Protein AF-A0A8B2NFY0-F1 (afdb_monomer)

Secondary structure (DSSP, 8-state):
-PPPP-GGGGGGGS------PPPPPPP---GGG--------PPP--HHHHHHHHHHHHHTT--HHHHHHHHHHHHHHH-

Mean predicted aligned error: 15.85 Å

Foldseek 3Di:
DDDDDDPVVVVVPDPDPPDPDPDPDPPPDPPVCDPDPDDDDDDDDDPVVVVVLVVVCVVVVHDSVVSVVVVVVVVVVVD

Radius of gyration: 32.14 Å; Cα contacts (8 Å, |Δi|>4): 7; chains: 1; bounding box: 71×44×72 Å

Solvent-accessible surface area (backbone atoms only — not comparable to full-atom values): 5476 Å² total; per-residue (Å²): 134,83,82,79,83,68,69,72,71,58,58,80,70,56,84,70,80,72,70,84,71,78,75,8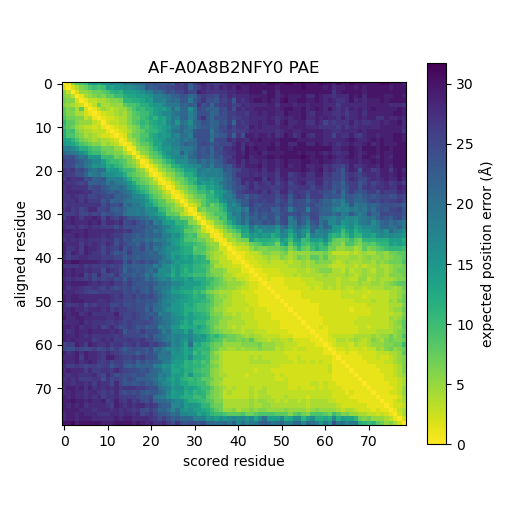0,73,79,71,82,70,57,80,93,63,65,78,82,85,80,81,90,82,87,87,88,71,60,69,69,60,53,52,51,52,53,49,55,27,59,76,71,72,49,52,71,65,60,50,48,50,53,54,50,55,53,50,66,74,73,108

Structure (mmCIF, N/CA/C/O backbone):
data_AF-A0A8B2NFY0-F1
#
_entry.id   AF-A0A8B2NFY0-F1
#
loop_
_atom_site.group_PDB
_atom_site.id
_atom_site.type_symbol
_atom_site.label_atom_id
_atom_site.label_alt_id
_atom_site.label_comp_id
_atom_site.label_asym_id
_atom_site.label_entity_id
_atom_site.label_seq_id
_atom_site.pdbx_PDB_ins_code
_atom_site.Car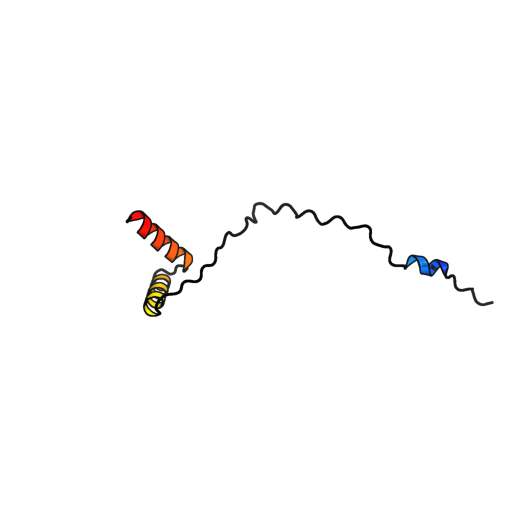tn_x
_atom_site.Cartn_y
_atom_site.Cartn_z
_atom_site.occupancy
_atom_site.B_iso_or_equiv
_atom_site.auth_seq_id
_atom_site.auth_comp_id
_atom_site.auth_asym_id
_atom_site.auth_atom_id
_atom_site.pdbx_PDB_model_num
ATOM 1 N N . MET A 1 1 ? 56.302 -29.901 -59.248 1.00 54.28 1 MET A N 1
ATOM 2 C CA . MET A 1 1 ? 56.783 -29.183 -58.046 1.00 54.28 1 MET A CA 1
ATOM 3 C C . MET A 1 1 ? 55.560 -28.757 -57.239 1.00 54.28 1 MET A C 1
ATOM 5 O O . MET A 1 1 ? 54.665 -28.184 -57.855 1.00 54.28 1 MET A O 1
ATOM 9 N N . PRO A 1 2 ? 55.434 -29.090 -55.942 1.00 65.62 2 PRO A N 1
ATOM 10 C CA . PRO A 1 2 ? 54.281 -28.665 -55.146 1.00 65.62 2 PRO A CA 1
ATOM 11 C C . PRO A 1 2 ? 54.316 -27.142 -54.932 1.00 65.62 2 PRO A C 1
ATOM 13 O O . PRO A 1 2 ? 55.389 -26.567 -54.757 1.00 65.62 2 PRO A O 1
ATOM 16 N N . ARG A 1 3 ? 53.149 -26.485 -55.000 1.00 70.19 3 ARG A N 1
ATOM 17 C CA . ARG A 1 3 ? 53.014 -25.034 -54.787 1.00 70.19 3 ARG A CA 1
ATOM 18 C C . ARG A 1 3 ? 53.442 -24.685 -53.360 1.00 70.19 3 ARG A C 1
ATOM 20 O O . ARG A 1 3 ? 52.956 -25.294 -52.410 1.00 70.19 3 ARG A O 1
ATOM 27 N N . SER A 1 4 ? 54.336 -23.710 -53.226 1.00 72.12 4 SER A N 1
ATOM 28 C CA . SER A 1 4 ? 54.770 -23.171 -51.938 1.00 72.12 4 SER A CA 1
ATOM 29 C C . SER A 1 4 ? 53.586 -22.552 -51.196 1.00 72.12 4 SER A C 1
ATOM 31 O O . SER A 1 4 ? 52.822 -21.781 -51.778 1.00 72.12 4 SER A O 1
ATOM 33 N N . LEU A 1 5 ? 53.427 -22.911 -49.921 1.00 71.69 5 LEU A N 1
ATOM 34 C CA . LEU A 1 5 ? 52.375 -22.383 -49.058 1.00 71.69 5 LEU A CA 1
ATOM 35 C C . LEU A 1 5 ? 52.620 -20.885 -48.818 1.00 71.69 5 LEU A C 1
ATOM 37 O O . LEU A 1 5 ? 53.678 -20.510 -48.314 1.00 71.69 5 LEU A O 1
ATOM 41 N N . ASP A 1 6 ? 51.661 -20.034 -49.183 1.00 76.12 6 ASP A N 1
ATOM 42 C CA . ASP A 1 6 ? 51.785 -18.586 -48.996 1.00 76.12 6 ASP A CA 1
ATOM 43 C C . ASP A 1 6 ? 51.311 -18.174 -47.596 1.00 76.12 6 ASP A C 1
ATOM 45 O O . ASP A 1 6 ? 50.114 -18.068 -47.317 1.00 76.12 6 ASP A O 1
ATOM 49 N N . LEU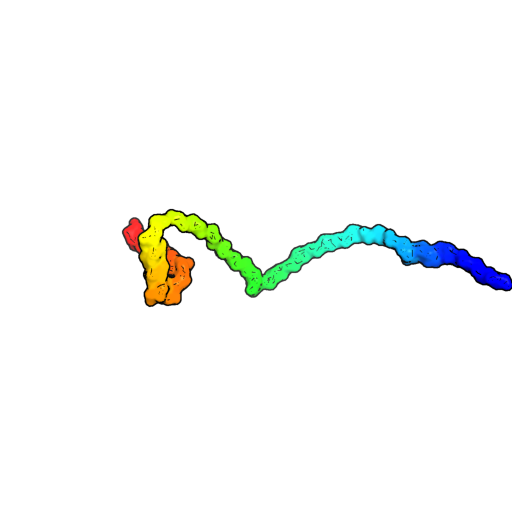 A 1 7 ? 52.280 -17.954 -46.709 1.00 76.12 7 LEU A N 1
ATOM 50 C CA . LEU A 1 7 ? 52.062 -17.577 -45.313 1.00 76.12 7 LEU A CA 1
ATOM 51 C C . LEU A 1 7 ? 51.537 -16.140 -45.157 1.00 76.12 7 LEU A C 1
ATOM 53 O O . LEU A 1 7 ? 50.991 -15.812 -44.104 1.00 76.12 7 LEU A O 1
ATOM 57 N N . ASN A 1 8 ? 51.632 -15.289 -46.188 1.00 77.19 8 ASN A N 1
ATOM 58 C CA . ASN A 1 8 ? 51.067 -13.937 -46.120 1.00 77.19 8 ASN A CA 1
ATOM 59 C C . ASN A 1 8 ? 49.541 -13.951 -46.144 1.00 77.19 8 ASN A C 1
ATOM 61 O O . ASN A 1 8 ? 48.911 -13.102 -45.518 1.00 77.19 8 ASN A O 1
ATOM 65 N N . ARG A 1 9 ? 48.932 -14.950 -46.790 1.00 76.00 9 ARG A N 1
ATOM 66 C CA . ARG A 1 9 ? 47.473 -15.107 -46.797 1.00 76.00 9 ARG A CA 1
ATOM 67 C C . ARG A 1 9 ? 46.909 -15.385 -45.405 1.00 76.00 9 ARG A C 1
ATOM 69 O O . ARG A 1 9 ? 45.747 -15.096 -45.159 1.00 76.00 9 ARG A O 1
ATOM 76 N N . LEU A 1 10 ? 47.709 -15.933 -44.493 1.00 70.44 10 LEU A N 1
ATOM 77 C CA . LEU A 1 10 ? 47.265 -16.233 -43.133 1.00 70.44 10 LEU A CA 1
ATOM 78 C C . LEU A 1 10 ? 47.102 -14.970 -42.272 1.00 70.44 10 LEU A C 1
ATOM 80 O O . LEU A 1 10 ? 46.260 -14.959 -41.380 1.00 70.44 10 LEU A O 1
ATOM 84 N N . LYS A 1 11 ? 47.825 -13.887 -42.591 1.00 75.12 11 LYS A N 1
ATOM 85 C CA . LYS A 1 11 ? 47.765 -12.620 -41.8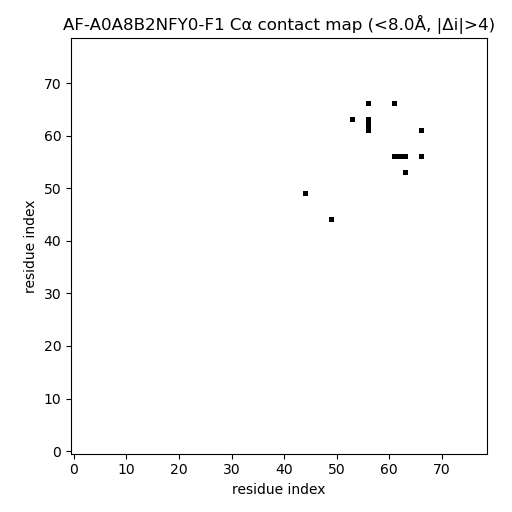42 1.00 75.12 11 LYS A CA 1
ATOM 86 C C . LYS A 1 11 ? 46.425 -11.893 -41.949 1.00 75.12 11 LYS A C 1
ATOM 88 O O . LYS A 1 11 ? 46.083 -11.120 -41.070 1.00 75.12 11 LYS A O 1
ATOM 93 N N . GLN A 1 12 ? 45.634 -12.162 -42.988 1.00 77.00 12 GLN A N 1
ATOM 94 C CA . GLN A 1 12 ? 44.310 -11.546 -43.158 1.00 77.00 12 GLN A CA 1
ATOM 95 C C . GLN A 1 12 ? 43.268 -12.033 -42.131 1.00 77.00 12 GLN A C 1
ATOM 97 O O . GLN A 1 12 ? 42.168 -11.493 -42.074 1.00 77.00 12 GLN A O 1
ATOM 102 N N . PHE A 1 13 ? 43.590 -13.089 -41.377 1.00 75.31 13 PHE A N 1
ATOM 103 C CA . PHE A 1 13 ? 42.733 -13.660 -40.339 1.00 75.31 13 PHE A CA 1
ATOM 104 C C . PHE A 1 13 ? 43.254 -13.380 -38.925 1.00 75.31 13 PHE A C 1
ATOM 106 O O . PHE A 1 13 ? 42.679 -13.893 -37.965 1.00 75.31 13 PHE A O 1
ATOM 113 N N . GLU A 1 14 ? 44.335 -12.604 -38.777 1.00 79.12 14 GLU A N 1
ATOM 114 C CA . GLU A 1 14 ? 44.740 -12.137 -37.455 1.00 79.12 14 GLU A CA 1
ATOM 115 C C . GLU A 1 14 ? 43.630 -11.233 -36.897 1.00 79.12 14 GLU A C 1
ATOM 117 O O . GLU A 1 14 ? 43.114 -10.381 -37.628 1.00 79.12 14 GLU A O 1
ATOM 122 N N . PRO A 1 15 ? 43.201 -11.442 -35.639 1.00 69.19 15 PRO A N 1
ATOM 123 C CA . PRO A 1 15 ? 42.151 -10.643 -35.033 1.00 69.19 15 PRO A CA 1
ATOM 124 C C . PRO A 1 15 ? 42.635 -9.198 -34.954 1.00 69.19 15 PRO A C 1
ATOM 126 O O . PRO A 1 15 ? 43.470 -8.845 -34.124 1.00 69.19 15 PRO A O 1
ATOM 129 N N . GLN A 1 16 ? 42.130 -8.373 -35.866 1.00 69.19 16 GLN A N 1
ATOM 130 C CA . GLN A 1 16 ? 42.353 -6.941 -35.856 1.00 69.19 16 GLN A CA 1
ATOM 131 C C . GLN A 1 16 ? 41.800 -6.405 -34.534 1.00 69.19 16 GLN A C 1
ATOM 133 O O . GLN A 1 16 ? 40.634 -6.650 -34.221 1.00 69.19 16 GLN A O 1
ATOM 138 N N . GLU A 1 17 ? 42.633 -5.713 -33.753 1.00 67.19 17 GLU A N 1
ATOM 139 C CA . GLU A 1 17 ? 42.170 -4.986 -32.574 1.00 67.19 17 GLU A CA 1
ATOM 140 C C . GLU A 1 17 ? 41.033 -4.063 -33.018 1.00 67.19 17 GLU A C 1
ATOM 142 O O . GLU A 1 17 ? 41.230 -3.111 -33.779 1.00 67.19 17 GLU A O 1
ATOM 147 N N . GLU A 1 18 ? 39.809 -4.411 -32.617 1.00 65.19 18 GLU A N 1
ATOM 148 C CA . GLU A 1 18 ? 38.648 -3.577 -32.861 1.00 65.19 18 GLU A CA 1
ATOM 149 C C . GLU A 1 18 ? 38.916 -2.232 -32.196 1.00 65.19 18 GLU A C 1
ATOM 151 O O . GLU A 1 18 ? 39.053 -2.139 -30.974 1.00 65.19 18 GLU A O 1
ATOM 156 N N . ALA A 1 19 ? 38.987 -1.183 -33.017 1.00 70.12 19 ALA A N 1
ATOM 157 C CA . ALA A 1 19 ? 38.943 0.184 -32.532 1.00 70.12 19 ALA A CA 1
ATOM 158 C C . ALA A 1 19 ? 37.784 0.307 -31.524 1.00 70.12 19 ALA A C 1
ATOM 160 O O . ALA A 1 19 ? 36.731 -0.302 -31.753 1.00 70.12 19 ALA A O 1
ATOM 161 N N . PRO A 1 20 ? 37.958 1.054 -30.418 1.00 66.50 20 PRO A N 1
ATOM 162 C CA . PRO A 1 20 ? 36.963 1.129 -29.357 1.00 66.50 20 PRO A CA 1
ATOM 163 C C . PRO A 1 20 ? 35.619 1.515 -29.968 1.00 66.50 20 PRO A C 1
ATOM 165 O O . PRO A 1 20 ? 35.441 2.630 -30.464 1.00 66.50 20 PRO A O 1
ATOM 168 N N . ARG A 1 21 ? 34.687 0.556 -29.992 1.00 68.94 21 ARG A N 1
ATOM 169 C CA . ARG A 1 21 ? 33.340 0.803 -30.496 1.00 68.94 21 ARG A CA 1
ATOM 170 C C . ARG A 1 21 ? 32.745 1.901 -29.615 1.00 68.94 21 ARG A C 1
ATOM 172 O O . ARG A 1 21 ? 32.802 1.757 -28.390 1.00 68.94 21 ARG A O 1
ATOM 179 N N . PRO A 1 22 ? 32.205 2.992 -30.184 1.00 70.88 22 PRO A N 1
ATOM 180 C CA . PRO A 1 22 ? 31.529 3.993 -29.377 1.00 70.88 22 PRO A CA 1
ATOM 181 C C . PRO A 1 22 ? 30.442 3.292 -28.559 1.00 70.88 22 PRO A C 1
ATOM 183 O O . PRO A 1 22 ? 29.681 2.482 -29.098 1.00 70.88 22 PRO A O 1
ATOM 186 N N . LEU A 1 23 ? 30.421 3.555 -27.248 1.00 72.00 23 LEU A N 1
ATOM 187 C CA . LEU A 1 23 ? 29.379 3.043 -26.364 1.00 72.00 23 LEU A CA 1
ATOM 188 C C . LEU A 1 23 ? 28.024 3.425 -26.973 1.00 72.00 23 LEU A C 1
ATOM 190 O O . LEU A 1 23 ? 27.875 4.568 -27.418 1.00 72.00 23 LEU A O 1
ATOM 194 N N . PRO A 1 24 ? 27.054 2.499 -27.048 1.00 69.12 24 PRO A N 1
ATOM 195 C CA . PRO A 1 24 ? 25.746 2.835 -27.576 1.00 69.12 24 PRO A CA 1
ATOM 196 C C . PRO A 1 24 ? 25.178 3.979 -26.737 1.00 69.12 24 PRO A C 1
ATOM 198 O O . PRO A 1 24 ? 25.015 3.844 -25.526 1.00 69.12 24 PRO A O 1
ATOM 201 N N . VAL A 1 25 ? 24.923 5.116 -27.390 1.00 71.56 25 VAL A N 1
ATOM 202 C CA . VAL A 1 25 ? 24.172 6.229 -26.807 1.00 71.56 25 VAL A CA 1
ATOM 203 C C . VAL A 1 25 ? 22.851 5.633 -26.338 1.00 71.56 25 VAL A C 1
ATOM 205 O O . VAL A 1 25 ? 22.173 4.987 -27.141 1.00 71.56 25 VAL A O 1
ATOM 208 N N . GLU A 1 26 ? 22.532 5.757 -25.046 1.00 70.38 26 GLU A N 1
ATOM 209 C CA . GLU A 1 26 ? 21.286 5.209 -24.511 1.00 70.38 26 GLU A CA 1
ATOM 210 C C . GLU A 1 26 ? 20.134 5.734 -25.374 1.00 70.38 26 GLU A C 1
ATOM 212 O O . GLU A 1 26 ? 19.970 6.953 -25.486 1.00 70.38 26 GLU A O 1
ATOM 217 N N . PRO A 1 27 ? 19.387 4.852 -26.063 1.00 69.81 27 PRO A N 1
ATOM 218 C CA . PRO A 1 27 ? 18.375 5.302 -26.995 1.00 69.81 27 PRO A CA 1
ATOM 219 C C . PRO A 1 27 ? 17.340 6.102 -26.215 1.00 69.81 27 PRO A C 1
ATOM 221 O O . PRO A 1 27 ? 16.828 5.631 -25.195 1.00 69.81 27 PRO A O 1
ATOM 224 N N . GLU A 1 28 ? 17.049 7.307 -26.703 1.00 69.94 28 GLU A N 1
ATOM 225 C CA . GLU A 1 28 ? 16.052 8.198 -26.126 1.00 69.94 28 GLU A CA 1
ATOM 226 C C . GLU A 1 28 ? 14.733 7.422 -26.013 1.00 69.94 28 GLU A C 1
ATOM 228 O O . GLU A 1 28 ? 14.128 6.989 -27.001 1.00 69.94 28 GLU A O 1
ATOM 233 N N . ARG A 1 29 ? 14.375 7.083 -24.772 1.00 65.75 29 ARG A N 1
ATOM 234 C CA . ARG A 1 29 ? 13.324 6.111 -24.483 1.00 65.75 29 ARG A CA 1
ATOM 235 C C . ARG A 1 29 ? 11.993 6.728 -24.902 1.00 65.75 29 ARG A C 1
ATOM 237 O O . ARG A 1 29 ? 11.664 7.824 -24.464 1.00 65.75 29 ARG A O 1
ATOM 244 N N . TRP A 1 30 ? 11.229 6.023 -25.742 1.00 69.31 30 TRP A N 1
ATOM 245 C CA . TRP A 1 30 ? 9.931 6.510 -26.221 1.00 69.31 30 TRP A CA 1
ATOM 246 C C . TRP A 1 30 ? 9.063 7.051 -25.070 1.00 69.31 30 TRP A C 1
ATOM 248 O O . TRP A 1 30 ? 8.944 6.362 -24.055 1.00 69.31 30 TRP A O 1
ATOM 258 N N . PRO A 1 31 ? 8.388 8.206 -25.238 1.00 64.31 31 PRO A N 1
ATOM 259 C CA . PRO A 1 31 ? 7.605 8.849 -24.177 1.00 64.31 31 PRO A CA 1
ATOM 260 C C . PRO A 1 31 ? 6.473 7.970 -23.627 1.00 64.31 31 PRO A C 1
ATOM 262 O O . PRO A 1 31 ? 6.101 8.088 -22.470 1.00 64.31 31 PRO A O 1
ATOM 265 N N . SER A 1 32 ? 5.978 7.006 -24.410 1.00 67.56 32 SER A N 1
ATOM 266 C CA . SER A 1 32 ? 4.989 6.022 -23.945 1.00 67.56 32 SER A CA 1
ATOM 267 C C . SER A 1 32 ? 5.559 4.953 -22.990 1.00 67.56 32 SER A C 1
ATOM 269 O O . SER A 1 32 ? 4.815 4.084 -22.540 1.00 67.56 32 SER A O 1
ATOM 271 N N . ARG A 1 33 ? 6.869 4.970 -22.713 1.00 65.31 33 ARG A N 1
ATOM 272 C CA . ARG A 1 33 ? 7.574 4.100 -21.758 1.00 65.31 33 ARG A CA 1
ATOM 273 C C . ARG A 1 33 ? 8.084 4.919 -20.573 1.00 65.31 33 ARG A C 1
ATOM 275 O O . ARG A 1 33 ? 9.260 4.806 -20.207 1.00 65.31 33 ARG A O 1
ATOM 282 N N . GLU A 1 34 ? 7.218 5.753 -19.998 1.00 66.31 34 GLU A N 1
ATOM 283 C CA . GLU A 1 34 ? 7.514 6.372 -18.708 1.00 66.31 34 GLU A CA 1
ATOM 284 C C . GLU A 1 34 ? 7.907 5.282 -17.698 1.00 66.31 34 GLU A C 1
ATOM 286 O O . GLU A 1 34 ? 7.295 4.208 -17.664 1.00 66.31 34 GLU A O 1
ATOM 291 N N . PRO A 1 35 ? 8.976 5.500 -16.917 1.00 67.38 35 PRO A N 1
ATOM 292 C CA . PRO A 1 35 ? 9.394 4.537 -15.918 1.00 67.38 35 PRO A CA 1
ATOM 293 C C . PRO A 1 35 ? 8.280 4.391 -14.886 1.00 67.38 35 PRO A C 1
ATOM 295 O O . PRO A 1 35 ? 7.887 5.364 -14.244 1.00 67.38 35 PRO A O 1
ATOM 298 N N . ILE A 1 36 ? 7.790 3.162 -14.728 1.00 68.69 36 ILE A N 1
ATOM 299 C CA . ILE A 1 36 ? 6.847 2.813 -13.672 1.00 68.69 36 ILE A CA 1
ATOM 300 C C . ILE A 1 36 ? 7.535 3.129 -12.338 1.00 68.69 36 ILE A C 1
ATOM 302 O O . ILE A 1 36 ? 8.556 2.526 -11.999 1.00 68.69 36 ILE A O 1
ATOM 306 N N . ARG A 1 37 ? 7.020 4.123 -11.609 1.00 76.50 37 ARG A N 1
ATOM 307 C CA . ARG A 1 37 ? 7.553 4.562 -10.310 1.00 76.50 37 ARG A CA 1
ATOM 308 C C . ARG A 1 37 ? 6.973 3.711 -9.183 1.00 76.50 37 ARG A C 1
ATOM 310 O O . ARG A 1 37 ? 6.368 4.239 -8.255 1.00 76.50 37 ARG A O 1
ATOM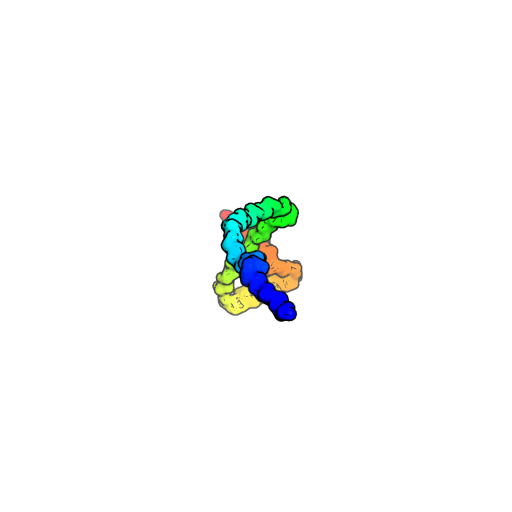 317 N N . ASP A 1 38 ? 7.151 2.400 -9.275 1.00 79.94 38 ASP A N 1
ATOM 318 C CA . ASP A 1 38 ? 6.710 1.495 -8.218 1.00 79.94 38 ASP A CA 1
ATOM 319 C C . ASP A 1 38 ? 7.718 1.511 -7.066 1.00 79.94 38 ASP A C 1
ATOM 321 O O . ASP A 1 38 ? 8.917 1.289 -7.247 1.00 79.94 38 ASP A O 1
ATOM 325 N N . GLY A 1 39 ? 7.219 1.777 -5.860 1.00 82.31 39 GLY A N 1
ATOM 326 C CA . GLY A 1 39 ? 7.960 1.626 -4.614 1.00 82.31 39 GLY A CA 1
ATOM 327 C C . GLY A 1 39 ? 7.534 0.351 -3.893 1.00 82.31 39 GLY A C 1
ATOM 328 O O . GLY A 1 39 ? 6.348 0.036 -3.826 1.00 82.31 39 GLY A O 1
ATOM 329 N N . GLN A 1 40 ? 8.489 -0.376 -3.313 1.00 87.94 40 GLN A N 1
ATOM 330 C CA . GLN A 1 40 ? 8.195 -1.533 -2.469 1.00 87.94 40 GLN A CA 1
ATOM 331 C C . GLN A 1 4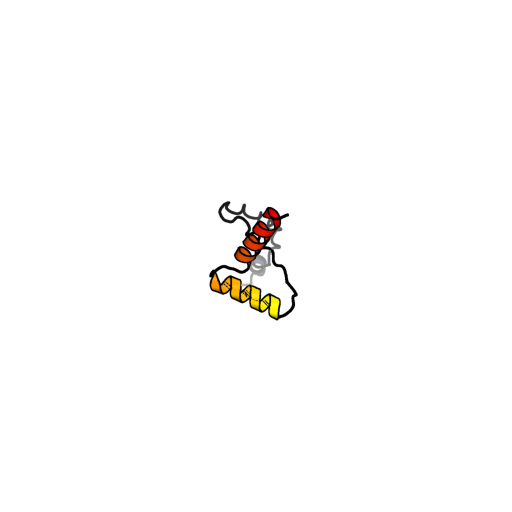0 ? 8.517 -1.216 -1.009 1.00 87.94 40 GLN A C 1
ATOM 333 O O . GLN A 1 40 ? 9.638 -0.836 -0.678 1.00 87.94 40 GLN A O 1
ATOM 338 N N . ILE A 1 41 ? 7.546 -1.438 -0.123 1.00 87.38 41 ILE A N 1
ATOM 339 C CA . ILE A 1 41 ? 7.738 -1.369 1.329 1.00 87.38 41 ILE A CA 1
ATOM 340 C C . ILE A 1 41 ? 7.346 -2.697 1.975 1.00 87.38 41 ILE A C 1
ATOM 342 O O . ILE A 1 41 ? 6.402 -3.362 1.551 1.00 87.38 41 ILE A O 1
ATOM 346 N N . SER A 1 42 ? 8.077 -3.096 3.014 1.00 89.50 42 SER A N 1
ATOM 347 C CA . SER A 1 42 ? 7.7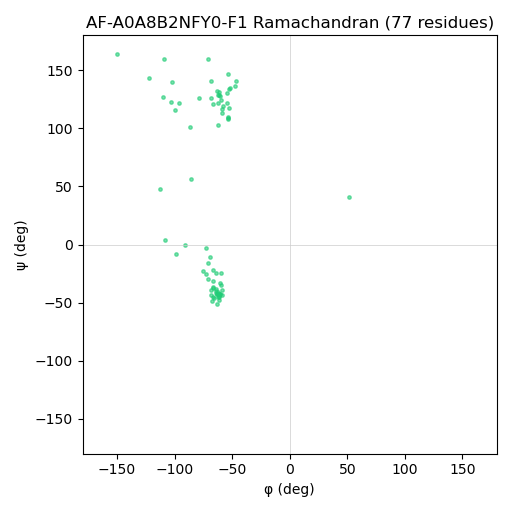39 -4.273 3.819 1.00 89.50 42 SER A CA 1
ATOM 348 C C . SER A 1 42 ? 7.045 -3.834 5.103 1.00 89.50 42 SER A C 1
ATOM 350 O O . SER A 1 42 ? 7.657 -3.176 5.941 1.00 89.50 42 SER A O 1
ATOM 352 N N . ILE A 1 43 ? 5.781 -4.217 5.280 1.00 87.56 43 ILE A N 1
ATOM 353 C CA . ILE A 1 43 ? 5.001 -3.892 6.481 1.00 87.56 43 ILE A CA 1
ATOM 354 C C . ILE A 1 43 ? 5.070 -5.068 7.460 1.00 87.56 43 ILE A C 1
ATOM 356 O O . ILE A 1 43 ? 4.666 -6.184 7.128 1.00 87.56 43 ILE A O 1
ATOM 360 N N . LYS A 1 44 ? 5.560 -4.816 8.680 1.00 93.38 44 LYS A N 1
ATOM 361 C CA . LYS A 1 44 ? 5.496 -5.761 9.805 1.00 93.38 44 LYS A CA 1
ATOM 362 C C . LYS A 1 44 ? 4.390 -5.333 10.762 1.00 93.38 44 LYS A C 1
ATOM 364 O O . LYS A 1 44 ? 4.421 -4.220 11.273 1.00 93.38 44 LYS A O 1
ATOM 369 N N . ALA A 1 45 ? 3.438 -6.222 11.017 1.00 91.81 45 ALA A N 1
ATOM 370 C CA . ALA A 1 45 ? 2.345 -5.999 11.955 1.00 91.81 45 ALA A CA 1
ATOM 371 C C . ALA A 1 45 ? 1.889 -7.334 12.572 1.00 91.81 45 ALA A C 1
ATOM 373 O O . ALA A 1 45 ? 2.212 -8.394 12.023 1.00 91.81 45 ALA A O 1
ATOM 374 N N . PRO A 1 46 ? 1.135 -7.300 13.685 1.00 96.81 46 PRO A N 1
ATOM 375 C CA . PRO A 1 46 ? 0.482 -8.481 14.237 1.00 96.81 46 PRO A CA 1
ATOM 376 C C . PRO A 1 46 ? -0.393 -9.212 13.207 1.00 96.81 46 PRO A C 1
ATOM 378 O O . PRO A 1 46 ? -0.998 -8.598 12.320 1.00 96.81 46 PRO A O 1
ATOM 381 N N . THR A 1 47 ? -0.459 -10.540 13.318 1.00 93.62 47 THR A N 1
ATOM 382 C CA . THR A 1 47 ? -1.135 -11.408 12.339 1.00 93.62 47 THR A CA 1
ATOM 383 C C . THR A 1 47 ? -2.622 -11.080 12.195 1.00 93.62 47 THR A C 1
ATOM 385 O O . THR A 1 47 ? -3.162 -11.144 11.091 1.00 93.62 47 THR A O 1
ATOM 388 N N . ASP A 1 48 ? -3.278 -10.689 13.284 1.00 96.12 48 ASP A N 1
ATOM 389 C CA . ASP A 1 48 ? -4.680 -10.271 13.322 1.00 96.12 48 ASP A CA 1
ATOM 390 C C . ASP A 1 48 ? -4.925 -8.995 12.502 1.00 96.12 48 ASP A C 1
ATOM 392 O O . ASP A 1 48 ? -5.881 -8.931 11.724 1.00 96.12 48 ASP A O 1
ATOM 396 N N . VAL A 1 49 ? -4.018 -8.018 12.583 1.00 94.50 49 VAL A N 1
ATOM 397 C CA . VAL A 1 49 ? -4.101 -6.771 11.810 1.00 94.50 49 VAL A CA 1
ATOM 398 C C . VAL A 1 49 ? -3.932 -7.049 10.317 1.00 94.50 49 VAL A C 1
ATOM 400 O O . VAL A 1 49 ? -4.728 -6.569 9.505 1.00 94.50 49 VAL A O 1
ATOM 403 N N . ILE A 1 50 ? -2.949 -7.875 9.943 1.00 93.56 50 ILE A N 1
ATOM 404 C CA . ILE A 1 50 ? -2.730 -8.272 8.543 1.00 93.56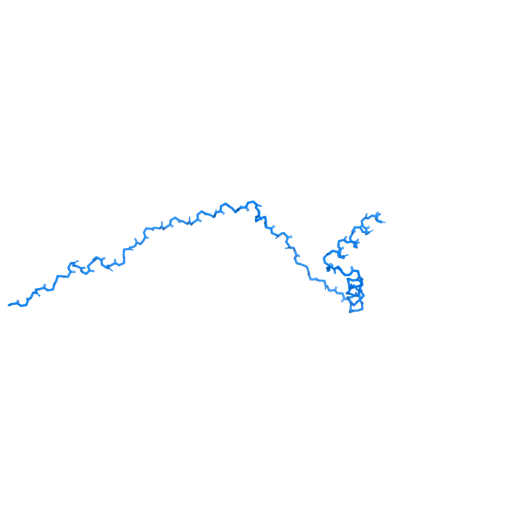 50 ILE A CA 1
ATOM 405 C C . ILE A 1 50 ? -3.930 -9.056 8.004 1.00 93.56 50 ILE A C 1
ATOM 407 O O . ILE A 1 50 ? -4.372 -8.809 6.880 1.00 93.56 50 ILE A O 1
ATOM 411 N N . ALA A 1 51 ? -4.491 -9.975 8.792 1.00 94.56 51 ALA A N 1
ATOM 412 C CA . ALA A 1 51 ? -5.673 -10.734 8.398 1.00 94.56 51 ALA A CA 1
ATOM 413 C C . ALA A 1 51 ? -6.880 -9.815 8.162 1.00 94.56 51 ALA A C 1
ATOM 415 O O . ALA A 1 51 ? -7.576 -9.962 7.153 1.00 94.56 51 ALA A O 1
ATOM 416 N N . ARG A 1 52 ? -7.088 -8.825 9.041 1.00 94.62 52 ARG A N 1
ATOM 417 C CA . ARG A 1 52 ? -8.146 -7.820 8.888 1.00 94.62 52 ARG A CA 1
ATOM 418 C C . ARG A 1 52 ? -7.957 -6.995 7.617 1.00 94.62 52 ARG A C 1
ATOM 420 O O . ARG A 1 52 ? -8.905 -6.856 6.852 1.00 94.62 52 ARG A O 1
ATOM 427 N N . PHE A 1 53 ? -6.745 -6.503 7.362 1.00 92.75 53 PHE A N 1
ATOM 428 C CA . PHE A 1 53 ? -6.438 -5.728 6.157 1.00 92.75 53 PHE A C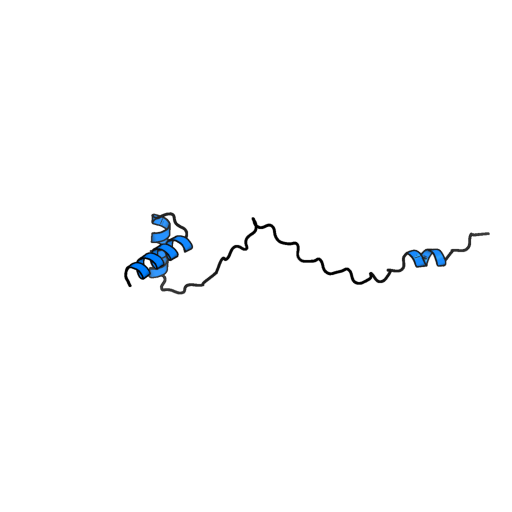A 1
ATOM 429 C C . PHE A 1 53 ? -6.666 -6.542 4.877 1.00 92.75 53 PHE A C 1
ATOM 431 O O . PHE A 1 53 ? -7.323 -6.073 3.950 1.00 92.75 53 PHE A O 1
ATOM 438 N N . ARG A 1 54 ? -6.209 -7.800 4.846 1.00 92.19 54 ARG A N 1
ATOM 439 C CA . ARG A 1 54 ? -6.432 -8.702 3.704 1.00 92.19 54 ARG A CA 1
ATOM 440 C C . ARG A 1 54 ? -7.908 -8.960 3.439 1.00 92.19 54 ARG A C 1
ATOM 442 O O . ARG A 1 54 ? -8.322 -8.964 2.283 1.00 92.19 54 ARG A O 1
ATOM 449 N N . ARG A 1 55 ? -8.695 -9.169 4.497 1.00 94.69 55 ARG A N 1
ATOM 450 C CA . ARG A 1 55 ? -10.145 -9.346 4.380 1.00 94.69 55 ARG A CA 1
ATOM 451 C C . ARG A 1 55 ? -10.806 -8.098 3.801 1.00 94.69 55 ARG A C 1
ATOM 453 O O . ARG A 1 55 ? -11.565 -8.220 2.851 1.00 94.69 55 ARG A O 1
ATOM 460 N N . LEU A 1 56 ? -10.432 -6.922 4.297 1.00 92.44 56 LEU A N 1
ATOM 461 C CA . LEU A 1 56 ? -10.951 -5.642 3.817 1.00 92.44 56 LEU A CA 1
ATOM 462 C C . LEU A 1 56 ? -10.666 -5.430 2.317 1.00 92.44 56 LEU A C 1
ATOM 464 O O . LEU A 1 56 ? -11.559 -5.063 1.562 1.00 92.44 56 LEU A O 1
ATOM 468 N N . CYS A 1 57 ? -9.449 -5.752 1.865 1.00 93.94 57 CYS A N 1
ATOM 469 C CA . CYS A 1 57 ? -9.090 -5.688 0.443 1.00 93.94 57 CYS A CA 1
ATOM 470 C C . CYS A 1 57 ? -9.898 -6.678 -0.408 1.00 93.94 57 CYS A C 1
ATOM 472 O O . CYS A 1 57 ? -10.286 -6.363 -1.533 1.00 93.94 57 CYS A O 1
ATOM 474 N N . LYS A 1 58 ? -10.154 -7.881 0.124 1.00 93.38 58 LYS A N 1
ATOM 475 C CA . LYS A 1 58 ? -10.918 -8.925 -0.568 1.00 93.38 58 LYS A CA 1
ATOM 476 C C . LYS A 1 58 ? -12.387 -8.543 -0.732 1.00 93.38 58 LYS A C 1
ATOM 478 O O . LYS A 1 58 ? -12.936 -8.759 -1.810 1.00 93.38 58 LYS A O 1
ATOM 483 N N . ASP A 1 59 ? -12.994 -7.988 0.311 1.00 92.75 59 ASP A N 1
ATOM 484 C CA . ASP A 1 59 ? -14.412 -7.625 0.318 1.00 92.75 59 ASP A CA 1
ATOM 485 C C . ASP A 1 59 ? -14.699 -6.483 -0.678 1.00 92.75 59 ASP A C 1
ATOM 487 O O . ASP A 1 59 ? -15.704 -6.525 -1.383 1.00 92.75 59 ASP A O 1
ATOM 491 N N . ASP A 1 60 ? -13.772 -5.530 -0.826 1.00 89.50 60 ASP A N 1
ATOM 492 C CA . ASP A 1 60 ? -13.880 -4.401 -1.771 1.00 89.50 60 ASP A CA 1
ATOM 493 C C . ASP A 1 60 ? -13.267 -4.700 -3.162 1.00 89.50 60 ASP A C 1
ATOM 495 O O . ASP A 1 60 ? -13.279 -3.867 -4.063 1.00 89.50 60 ASP A O 1
ATOM 499 N N . ARG A 1 61 ? -12.716 -5.908 -3.365 1.00 91.81 61 ARG A N 1
ATOM 500 C CA . ARG A 1 61 ? -12.040 -6.348 -4.607 1.00 91.81 61 ARG A CA 1
ATOM 501 C C . ARG A 1 61 ? -10.958 -5.373 -5.109 1.00 91.81 61 ARG A C 1
ATOM 503 O O . ARG A 1 61 ? -10.823 -5.171 -6.316 1.00 91.81 61 ARG A O 1
ATOM 510 N N . ARG A 1 62 ? -10.163 -4.808 -4.196 1.00 89.88 62 ARG A N 1
ATOM 511 C CA . ARG A 1 62 ? -9.081 -3.853 -4.509 1.00 89.88 62 ARG A CA 1
ATOM 512 C C . ARG A 1 62 ? -7.696 -4.449 -4.309 1.00 89.88 62 ARG A C 1
ATOM 514 O O . ARG A 1 62 ? -7.526 -5.424 -3.571 1.00 89.88 62 ARG A O 1
ATOM 521 N N . THR A 1 63 ? -6.692 -3.845 -4.943 1.00 92.06 63 THR A N 1
ATOM 522 C CA . THR A 1 63 ? -5.297 -4.176 -4.644 1.00 92.06 63 THR A CA 1
ATOM 523 C C . THR A 1 63 ? -4.906 -3.642 -3.264 1.00 92.06 63 THR A C 1
ATOM 525 O O . THR A 1 63 ? -5.537 -2.734 -2.718 1.00 92.06 63 THR A O 1
ATOM 528 N N . TYR A 1 64 ? -3.842 -4.200 -2.681 1.00 89.94 64 TYR A N 1
ATOM 529 C CA . TYR A 1 64 ? -3.314 -3.697 -1.410 1.00 89.94 64 TYR A CA 1
ATOM 530 C C . TYR A 1 64 ? -2.850 -2.241 -1.508 1.00 89.94 64 TYR A C 1
ATOM 532 O O . TYR A 1 64 ? -2.984 -1.512 -0.530 1.00 89.94 64 TYR A O 1
ATOM 540 N N . ALA A 1 65 ? -2.325 -1.828 -2.667 1.00 90.62 65 ALA A N 1
ATOM 541 C CA . ALA A 1 65 ? -1.882 -0.459 -2.903 1.00 90.62 65 ALA A CA 1
ATOM 542 C C . ALA A 1 65 ? -3.074 0.509 -2.923 1.00 90.62 65 ALA A C 1
ATOM 544 O O . ALA A 1 65 ? -3.070 1.475 -2.166 1.00 90.62 65 ALA A O 1
ATOM 545 N N . ASP A 1 66 ? -4.133 0.190 -3.674 1.00 91.44 66 ASP A N 1
ATOM 546 C CA . ASP A 1 66 ? -5.334 1.038 -3.738 1.00 91.44 66 ASP A CA 1
ATOM 547 C C . ASP A 1 66 ? -6.004 1.160 -2.367 1.00 91.44 66 ASP A C 1
ATOM 549 O O . ASP A 1 66 ? -6.453 2.231 -1.962 1.00 91.44 66 ASP A O 1
ATOM 553 N N . MET A 1 67 ? -6.076 0.051 -1.621 1.00 93.94 67 MET A N 1
ATOM 554 C CA . MET A 1 67 ? -6.656 0.082 -0.282 1.00 93.94 67 MET A CA 1
ATOM 555 C C . MET A 1 67 ? -5.805 0.915 0.682 1.00 93.94 67 MET A C 1
ATOM 557 O O . MET A 1 67 ? -6.349 1.630 1.522 1.00 93.94 67 MET A O 1
ATOM 561 N N . LEU A 1 68 ? -4.477 0.848 0.563 1.00 91.69 68 LEU A N 1
ATOM 562 C CA . LEU A 1 68 ? -3.577 1.683 1.351 1.00 91.69 68 LEU A CA 1
ATOM 563 C C . LEU A 1 68 ? -3.781 3.171 1.032 1.00 91.69 68 LEU A C 1
ATOM 565 O O . LEU A 1 68 ? -3.876 3.968 1.961 1.00 91.69 68 LEU A O 1
ATOM 569 N N . GLU A 1 69 ? -3.933 3.534 -0.242 1.00 92.56 69 GLU A N 1
ATOM 570 C CA . GLU A 1 69 ? -4.201 4.911 -0.671 1.00 92.56 69 GLU A CA 1
ATOM 571 C C . GLU A 1 69 ? -5.521 5.448 -0.094 1.00 92.56 69 GLU A C 1
ATOM 573 O O . GLU A 1 69 ? -5.574 6.569 0.410 1.00 92.56 69 GLU A O 1
ATOM 578 N N . ILE A 1 70 ? -6.587 4.643 -0.085 1.00 92.62 70 ILE A N 1
ATOM 579 C CA . ILE A 1 70 ? -7.871 5.027 0.526 1.00 92.62 70 ILE A CA 1
ATOM 580 C C . ILE A 1 70 ? -7.707 5.292 2.022 1.00 92.62 70 ILE A C 1
ATOM 582 O O . ILE A 1 70 ? -8.228 6.285 2.532 1.00 92.62 70 ILE A O 1
ATOM 586 N N . LEU A 1 71 ? -6.983 4.418 2.727 1.00 91.38 71 LEU A N 1
ATOM 587 C CA . LEU A 1 71 ? -6.719 4.587 4.155 1.00 91.38 71 LEU A CA 1
ATOM 588 C C . LEU A 1 71 ? -5.887 5.847 4.428 1.00 91.38 71 LEU A C 1
ATOM 590 O O . LEU A 1 71 ? -6.189 6.565 5.381 1.00 91.38 71 LEU A O 1
ATOM 594 N N . MET A 1 72 ? -4.890 6.141 3.587 1.00 93.50 72 MET A N 1
ATOM 595 C CA . MET A 1 72 ? -4.091 7.369 3.673 1.00 93.50 72 MET A CA 1
ATOM 596 C C . MET A 1 72 ? -4.956 8.612 3.448 1.00 93.50 72 MET A C 1
ATOM 598 O O . MET A 1 72 ? -4.992 9.489 4.306 1.00 93.50 72 MET A O 1
ATOM 602 N N . ASN A 1 73 ? -5.742 8.640 2.369 1.00 95.12 73 ASN A N 1
ATOM 603 C CA . ASN A 1 73 ? -6.654 9.742 2.053 1.00 95.12 73 ASN A CA 1
ATOM 604 C C . ASN A 1 73 ? -7.687 9.985 3.166 1.00 95.12 73 ASN A C 1
ATOM 606 O O . ASN A 1 73 ? -8.040 11.127 3.460 1.00 95.12 73 ASN A O 1
ATOM 610 N N . ALA A 1 74 ? -8.205 8.918 3.780 1.00 92.94 74 ALA A N 1
ATOM 611 C CA . ALA A 1 74 ? -9.144 9.023 4.893 1.00 92.94 74 ALA A CA 1
ATOM 612 C C . ALA A 1 74 ? -8.479 9.589 6.156 1.00 92.94 74 ALA A C 1
ATOM 614 O O . ALA A 1 74 ? -9.092 10.398 6.852 1.00 92.94 74 ALA A O 1
ATOM 615 N N . TYR A 1 75 ? -7.236 9.190 6.436 1.00 93.31 75 TYR A N 1
ATOM 616 C CA . TYR A 1 75 ? -6.457 9.716 7.554 1.00 93.31 75 TYR A CA 1
ATOM 617 C C . TYR A 1 75 ? -6.126 11.203 7.366 1.00 93.31 75 TYR A C 1
ATOM 619 O O . TYR A 1 75 ? -6.358 11.991 8.274 1.00 93.31 75 TYR A O 1
ATOM 627 N N . GLU A 1 76 ? -5.672 11.606 6.177 1.00 93.25 76 GLU A N 1
ATOM 628 C CA . GLU A 1 76 ? -5.331 13.002 5.854 1.00 93.25 76 GLU A CA 1
ATOM 629 C C . GLU A 1 76 ? -6.541 13.939 5.852 1.00 93.25 76 GLU A C 1
ATOM 631 O O . GLU A 1 76 ? -6.412 15.112 6.179 1.00 93.25 76 GLU A O 1
ATOM 636 N N . ARG A 1 77 ? -7.730 13.441 5.501 1.00 87.38 77 ARG A N 1
ATOM 637 C CA . ARG A 1 77 ? -8.974 14.227 5.577 1.00 87.38 77 ARG A CA 1
ATOM 638 C C . ARG A 1 77 ? -9.496 14.405 7.001 1.00 87.38 77 ARG A C 1
ATOM 640 O O . ARG A 1 77 ? -10.320 15.288 7.223 1.00 87.38 77 ARG A O 1
ATOM 647 N N . GLY A 1 78 ? -9.116 13.512 7.912 1.00 74.94 78 GLY A N 1
ATOM 648 C CA . GLY A 1 78 ? -9.552 13.522 9.308 1.00 74.94 78 GLY A CA 1
ATOM 649 C C . GLY A 1 78 ? -8.546 14.140 10.283 1.00 74.94 78 GLY A C 1
ATOM 650 O O . GLY A 1 78 ? -8.895 14.296 11.453 1.00 74.94 78 GLY A O 1
ATOM 651 N N . ALA A 1 79 ? -7.329 14.443 9.822 1.00 54.62 79 ALA A N 1
ATOM 652 C CA . ALA A 1 79 ? -6.276 15.147 10.558 1.00 54.62 79 ALA A CA 1
ATOM 653 C C . ALA A 1 79 ? -6.372 16.665 10.343 1.00 54.62 79 ALA A C 1
ATOM 655 O O . ALA A 1 79 ? -6.027 17.398 11.298 1.00 54.62 79 ALA A O 1
#

Organism: NCBI:txid2184697

Sequence (79 aa):
MPRSLDLNRLKQFEPQEEAPRPLPVEPERWPSREPIRDGQISIKAPTDVIARFRRLCKDDRRTYADMLEILMNAYERGA

pLDDT: mean 80.96, std 11.75, range [54.28, 96.81]